Protein AF-A0A0E4BUV8-F1 (afdb_monomer_lite)

Structure (mmCIF, N/CA/C/O backbone):
data_AF-A0A0E4BUV8-F1
#
_entry.id   AF-A0A0E4BUV8-F1
#
loop_
_atom_site.group_PDB
_atom_site.id
_atom_site.type_symbol
_atom_site.label_atom_id
_atom_site.label_alt_id
_atom_site.label_comp_id
_atom_site.label_asym_id
_atom_site.label_entity_id
_atom_site.label_seq_id
_atom_site.pdbx_PDB_ins_code
_atom_site.Cartn_x
_atom_site.Cartn_y
_atom_site.Cartn_z
_atom_site.occupancy
_atom_site.B_iso_or_equiv
_atom_site.auth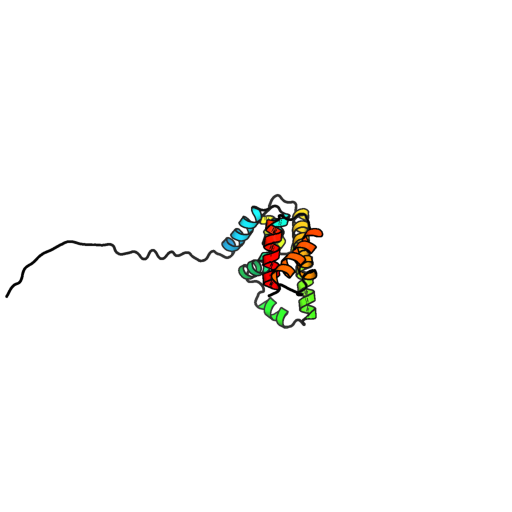_seq_id
_atom_site.auth_comp_id
_atom_site.auth_asym_id
_atom_site.auth_atom_id
_atom_site.pdbx_PDB_model_num
ATOM 1 N N . MET A 1 1 ? -71.947 30.828 -34.964 1.00 36.38 1 MET A N 1
ATOM 2 C CA . MET A 1 1 ? -72.974 30.134 -34.153 1.00 36.38 1 MET A CA 1
ATOM 3 C C . MET A 1 1 ? -72.505 28.703 -33.908 1.00 36.38 1 MET A C 1
ATOM 5 O O . MET A 1 1 ? -72.161 28.046 -34.872 1.00 36.38 1 MET A O 1
ATOM 9 N N . ARG A 1 2 ? -72.423 28.316 -32.624 1.00 36.44 2 ARG A N 1
ATOM 10 C CA . ARG A 1 2 ? -72.268 26.976 -32.004 1.00 36.44 2 ARG A CA 1
ATOM 11 C C . ARG A 1 2 ? -71.620 25.828 -32.807 1.00 36.44 2 ARG A C 1
ATOM 13 O O . ARG A 1 2 ? -72.224 25.317 -33.738 1.00 36.44 2 ARG A O 1
ATOM 20 N N . SER A 1 3 ? -70.528 25.283 -32.261 1.00 36.06 3 SER A N 1
ATOM 21 C CA . SER A 1 3 ? -70.276 23.834 -32.289 1.00 36.06 3 SER A CA 1
ATOM 22 C C . SER A 1 3 ? -69.736 23.364 -30.921 1.00 36.06 3 SER A C 1
ATOM 24 O O . SER A 1 3 ? -68.742 23.909 -30.457 1.00 36.06 3 SER A O 1
ATOM 26 N N . ILE A 1 4 ? -70.619 22.813 -30.077 1.00 40.72 4 ILE A N 1
ATOM 27 C CA . ILE A 1 4 ? -70.699 21.424 -29.550 1.00 40.72 4 ILE A CA 1
ATOM 28 C C . ILE A 1 4 ? -69.561 20.998 -28.593 1.00 40.72 4 ILE A C 1
ATOM 30 O O . ILE A 1 4 ? -68.383 21.015 -28.923 1.00 40.72 4 ILE A O 1
ATOM 34 N N . LYS A 1 5 ? -69.991 20.603 -27.383 1.00 42.72 5 LYS A N 1
ATOM 35 C CA . LYS A 1 5 ? -69.249 20.028 -26.247 1.00 42.72 5 LYS A CA 1
ATOM 36 C C . LYS A 1 5 ? -68.828 18.566 -26.470 1.00 42.72 5 LYS A C 1
ATOM 38 O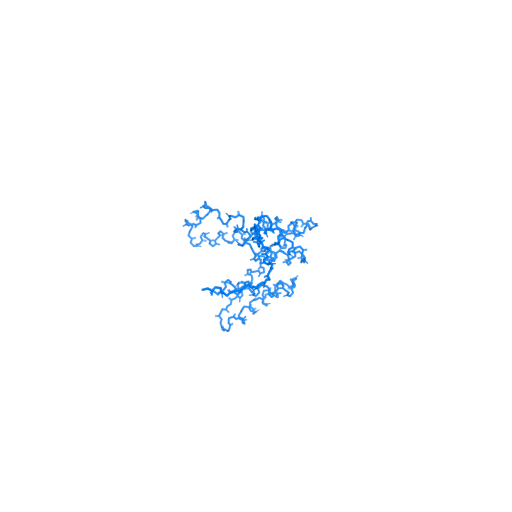 O . LYS A 1 5 ? -69.558 17.809 -27.098 1.00 42.72 5 LYS A O 1
ATOM 43 N N . GLY A 1 6 ? -67.793 18.164 -25.730 1.00 32.06 6 GLY A N 1
ATOM 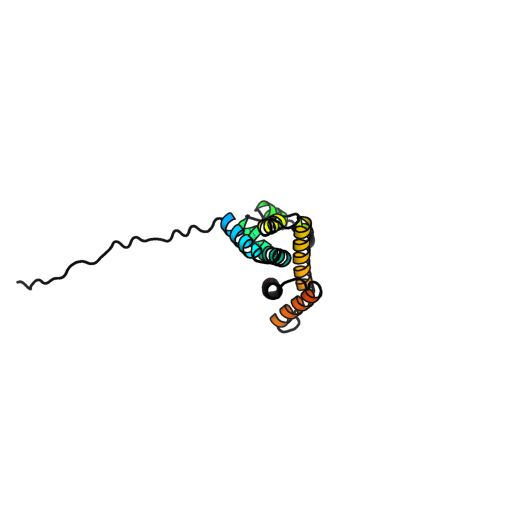44 C CA . GLY A 1 6 ? -67.484 16.795 -25.284 1.00 32.06 6 GLY A CA 1
ATOM 45 C C . GLY A 1 6 ? -65.964 16.655 -25.187 1.00 32.06 6 GLY A C 1
ATOM 46 O O . GLY A 1 6 ? -65.302 16.856 -26.189 1.00 32.06 6 GLY A O 1
ATOM 47 N N . GLY A 1 7 ? -65.294 16.437 -24.058 1.00 32.41 7 GLY A N 1
ATOM 48 C CA . GLY A 1 7 ? -65.621 15.783 -22.793 1.00 32.41 7 GLY A CA 1
ATOM 49 C C . GLY A 1 7 ? -64.426 14.867 -22.460 1.00 32.41 7 GLY A C 1
ATOM 50 O O . GLY A 1 7 ? -63.894 14.273 -23.390 1.00 32.41 7 GLY A O 1
ATOM 51 N N . VAL A 1 8 ? -64.028 14.793 -21.178 1.00 38.97 8 VAL A N 1
ATOM 52 C CA . VAL A 1 8 ? -63.175 13.784 -20.480 1.00 38.97 8 VAL A CA 1
ATOM 53 C C . VAL A 1 8 ? -62.047 14.432 -19.642 1.00 38.97 8 VAL A C 1
ATOM 55 O O . VAL A 1 8 ? -60.993 14.779 -20.157 1.00 38.97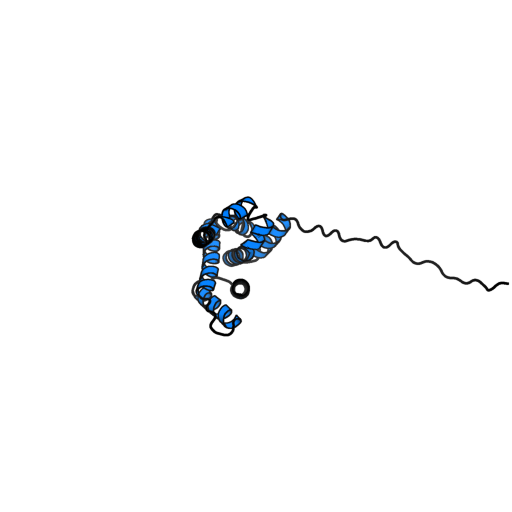 8 VAL A O 1
ATOM 58 N N . GLU A 1 9 ? -62.379 14.666 -18.362 1.00 38.00 9 GLU A N 1
ATOM 59 C CA . GLU A 1 9 ? -61.727 14.265 -17.085 1.00 38.00 9 GLU A CA 1
ATOM 60 C C . GLU A 1 9 ? -60.179 14.112 -16.924 1.00 38.00 9 GLU A C 1
ATOM 62 O O . GLU A 1 9 ? -59.439 13.936 -17.886 1.00 38.00 9 GLU A O 1
ATOM 67 N N . PRO A 1 10 ? -59.672 14.200 -15.668 1.00 52.22 10 PRO A N 1
ATOM 68 C CA . PRO A 1 10 ? -58.417 14.855 -15.298 1.00 52.22 10 PRO A CA 1
ATOM 69 C C . PRO A 1 10 ? -57.247 13.892 -15.049 1.00 52.22 10 PRO A C 1
ATOM 71 O O . PRO A 1 10 ? -57.397 12.836 -14.445 1.00 52.22 10 PRO A O 1
ATOM 74 N N . VAL A 1 11 ? -56.033 14.305 -15.415 1.00 36.44 11 VAL A N 1
ATOM 75 C CA . VAL A 1 11 ? -54.774 13.632 -15.052 1.00 36.44 11 VAL A CA 1
ATOM 76 C C . VAL A 1 11 ? -53.693 14.715 -15.034 1.00 36.44 11 VAL A C 1
ATOM 78 O O . VAL A 1 11 ? -53.607 15.506 -15.960 1.00 36.44 11 VAL A O 1
ATOM 81 N N . GLY A 1 12 ? -52.832 14.884 -14.047 1.00 34.16 12 GLY A N 1
ATOM 82 C CA . GLY A 1 12 ? -52.557 14.138 -12.842 1.00 34.16 12 GLY A CA 1
ATOM 83 C C . GLY A 1 12 ? -51.415 14.862 -12.128 1.00 34.16 12 GLY A C 1
ATOM 84 O O . GLY A 1 12 ? -50.702 15.664 -12.724 1.00 34.16 12 GLY A O 1
ATOM 85 N N . ALA A 1 13 ? -51.314 14.594 -10.830 1.00 37.31 13 ALA A N 1
ATOM 86 C CA . ALA A 1 13 ? -50.149 14.750 -9.971 1.00 37.31 13 ALA A CA 1
ATOM 87 C C . ALA A 1 13 ? -49.146 15.873 -10.308 1.00 37.31 13 ALA A C 1
ATOM 89 O O . ALA A 1 13 ? -48.312 15.760 -11.204 1.00 37.31 13 ALA A O 1
ATOM 90 N N . ARG A 1 14 ? -49.095 16.869 -9.409 1.00 39.31 14 ARG A N 1
ATOM 91 C CA . ARG A 1 14 ? -47.837 17.520 -9.020 1.00 39.31 14 ARG A CA 1
ATOM 92 C C . ARG A 1 14 ? -46.769 16.436 -8.864 1.00 39.31 14 ARG A C 1
ATOM 94 O O . ARG A 1 14 ? -46.710 15.766 -7.830 1.00 39.31 14 ARG A O 1
ATOM 101 N N . ALA A 1 15 ? -45.926 16.277 -9.876 1.00 38.78 15 ALA A N 1
ATOM 102 C CA . ALA A 1 15 ? -44.674 15.573 -9.736 1.00 38.78 15 ALA A CA 1
ATOM 103 C C . ALA A 1 15 ? -43.846 16.413 -8.765 1.00 38.78 15 ALA A C 1
ATOM 105 O O . ALA A 1 15 ? -43.222 17.407 -9.134 1.00 38.78 15 ALA A O 1
ATOM 106 N N . ARG A 1 16 ? -43.912 16.047 -7.480 1.00 41.03 16 ARG A N 1
ATOM 107 C CA . ARG A 1 16 ? -42.865 16.373 -6.522 1.00 41.03 16 ARG A CA 1
ATOM 108 C C . ARG A 1 16 ? -41.567 16.011 -7.229 1.00 41.03 16 ARG A C 1
ATOM 110 O O . ARG A 1 16 ? -41.322 14.830 -7.473 1.00 41.03 16 ARG A O 1
ATOM 117 N N . GLN A 1 17 ? -40.759 17.013 -7.560 1.00 41.06 17 GLN A N 1
ATOM 118 C CA . GLN A 1 17 ? -39.337 16.804 -7.754 1.00 41.06 17 GLN A CA 1
ATOM 119 C C . GLN A 1 17 ? -38.832 16.231 -6.433 1.00 41.06 17 GLN A C 1
ATOM 121 O O . GLN A 1 17 ? -38.468 16.947 -5.505 1.00 41.06 17 GLN A O 1
ATOM 126 N N . ARG A 1 18 ? -38.866 14.903 -6.323 1.00 44.31 18 ARG A N 1
ATOM 127 C CA . ARG A 1 18 ? -38.063 14.153 -5.374 1.00 44.31 18 ARG A CA 1
ATOM 128 C C . ARG A 1 18 ? -36.658 14.195 -5.956 1.00 44.31 18 ARG A C 1
ATOM 130 O O . ARG A 1 18 ? -36.159 13.204 -6.476 1.00 44.31 18 ARG A O 1
ATOM 137 N N . GLY A 1 19 ? -36.079 15.397 -5.951 1.00 41.97 19 GLY A N 1
ATOM 138 C CA . GLY A 1 19 ? -34.651 15.564 -6.090 1.00 41.97 19 GLY A CA 1
ATOM 139 C C . GLY A 1 19 ? -34.060 14.677 -5.015 1.00 41.97 19 GLY A C 1
ATOM 140 O O . GLY A 1 19 ? -34.307 14.879 -3.825 1.00 41.97 19 GLY A O 1
ATOM 141 N N . MET A 1 20 ? -33.406 13.604 -5.441 1.00 44.19 20 MET A N 1
ATOM 142 C CA . MET A 1 20 ? -32.540 12.854 -4.562 1.00 44.19 20 MET A CA 1
ATOM 143 C C . MET A 1 20 ? -31.475 13.849 -4.113 1.00 44.19 20 MET A C 1
ATOM 145 O O . MET A 1 20 ? -30.490 14.050 -4.815 1.00 44.19 20 MET A O 1
ATOM 149 N N . ASN A 1 21 ? -31.673 14.472 -2.953 1.00 47.00 21 ASN A N 1
ATOM 150 C CA . ASN A 1 21 ? -30.571 14.959 -2.141 1.00 47.00 21 ASN A CA 1
ATOM 151 C C . ASN A 1 21 ? -29.782 13.714 -1.720 1.00 47.00 21 ASN A C 1
ATOM 153 O O . ASN A 1 21 ? -29.894 13.239 -0.594 1.00 47.00 21 ASN A O 1
ATOM 157 N N . ARG A 1 22 ? -29.036 13.118 -2.654 1.00 55.62 22 ARG A N 1
ATOM 158 C CA . ARG A 1 22 ? -27.842 12.372 -2.291 1.00 55.62 22 ARG A CA 1
ATOM 159 C C . ARG A 1 22 ? -26.841 13.451 -1.933 1.00 55.62 22 ARG A C 1
ATOM 161 O O . ARG A 1 22 ? -26.121 13.937 -2.796 1.00 55.62 22 ARG A O 1
ATOM 168 N N . THR A 1 23 ? -26.907 13.899 -0.684 1.00 70.75 23 THR A N 1
ATOM 169 C CA . THR A 1 23 ? -25.800 14.609 -0.055 1.00 70.75 23 THR A CA 1
ATOM 170 C C . THR A 1 23 ? -24.551 13.792 -0.363 1.00 70.75 23 THR A C 1
ATOM 172 O O . THR A 1 23 ? -24.578 12.568 -0.201 1.00 70.75 23 THR A O 1
ATOM 175 N N . GLU A 1 24 ? -23.517 14.426 -0.913 1.00 77.56 24 GLU A N 1
ATOM 176 C CA . GLU A 1 24 ? -22.250 13.733 -1.124 1.00 77.56 24 GLU A CA 1
ATOM 177 C C . GLU A 1 24 ? -21.814 13.112 0.210 1.00 77.56 24 GLU A C 1
ATOM 179 O O . GLU A 1 24 ? -21.971 13.767 1.248 1.00 77.56 24 GLU A O 1
ATOM 184 N N . PRO A 1 25 ? -21.343 11.851 0.210 1.00 84.25 25 PRO A N 1
ATOM 185 C CA . PRO A 1 25 ? -20.926 11.217 1.444 1.00 84.25 25 PRO A CA 1
ATOM 186 C C . PRO A 1 25 ? -19.836 12.065 2.092 1.00 84.25 25 PRO A C 1
ATOM 188 O O . PRO A 1 25 ? -18.906 12.530 1.423 1.00 84.25 25 PRO A O 1
ATOM 191 N N . SER A 1 26 ? -19.967 12.266 3.397 1.00 93.31 26 SER A N 1
ATOM 192 C CA . SER A 1 26 ? -18.968 12.951 4.208 1.00 93.31 26 SER A CA 1
ATOM 193 C C . SER A 1 26 ? -17.592 12.294 4.054 1.00 93.31 26 SER A C 1
ATOM 195 O O . SER A 1 26 ? -17.474 11.136 3.649 1.00 93.31 26 SER A O 1
ATOM 197 N N . ALA A 1 27 ? -16.531 13.032 4.390 1.00 93.12 27 ALA A N 1
ATOM 198 C CA . ALA A 1 27 ? -15.170 12.497 4.368 1.00 93.12 27 ALA A CA 1
ATOM 199 C C . ALA A 1 27 ? -15.056 11.198 5.187 1.00 93.12 27 ALA A C 1
ATOM 201 O O . ALA A 1 27 ? -14.469 10.226 4.718 1.00 93.12 27 ALA A O 1
ATOM 202 N N . GLU A 1 28 ? -15.708 11.151 6.353 1.00 94.75 28 GLU A N 1
ATOM 203 C CA . GLU A 1 28 ? -15.740 9.962 7.205 1.00 94.75 28 GLU A CA 1
ATOM 204 C C . GLU A 1 28 ? -16.452 8.785 6.527 1.00 94.75 28 GLU A C 1
ATOM 206 O O . GLU A 1 28 ? -15.917 7.685 6.508 1.00 94.75 28 GLU A O 1
ATOM 211 N N . GLU A 1 29 ? -17.612 9.003 5.897 1.00 95.81 29 GLU A N 1
ATOM 212 C CA . GLU A 1 29 ? -18.323 7.941 5.166 1.00 95.81 29 GLU A CA 1
ATOM 213 C C . GLU A 1 29 ? -17.510 7.410 3.978 1.00 95.81 29 GLU A C 1
ATOM 215 O O . GLU A 1 29 ? -17.556 6.216 3.677 1.00 95.81 29 GLU A O 1
ATOM 220 N N . GLN A 1 30 ? -16.749 8.278 3.303 1.00 96.50 30 GLN A N 1
ATOM 221 C CA . GLN A 1 30 ? -15.846 7.857 2.233 1.00 96.50 30 GLN A CA 1
ATOM 222 C C . GLN A 1 30 ? -14.686 7.018 2.781 1.00 96.50 30 GLN A C 1
ATOM 224 O O . GLN A 1 30 ? -14.406 5.955 2.230 1.00 96.50 30 GLN A O 1
ATOM 229 N N . ILE A 1 31 ? -14.035 7.455 3.864 1.00 96.81 31 ILE A N 1
ATOM 230 C CA . ILE A 1 31 ? -12.950 6.710 4.523 1.00 96.81 31 ILE A CA 1
ATOM 231 C C . ILE A 1 31 ? -13.458 5.355 5.031 1.00 96.81 31 ILE A C 1
ATOM 233 O O . ILE A 1 31 ? -12.834 4.326 4.769 1.00 96.81 31 ILE A O 1
ATOM 237 N N . GLU A 1 32 ? -14.619 5.328 5.685 1.00 97.12 32 GLU A N 1
ATOM 238 C CA . GLU A 1 32 ? -15.247 4.098 6.171 1.00 97.12 32 GLU A CA 1
ATOM 239 C C . GLU A 1 32 ? -15.551 3.116 5.038 1.00 97.12 32 GLU A C 1
ATOM 241 O O . GLU A 1 32 ? -15.412 1.908 5.216 1.00 97.12 32 GLU A O 1
ATOM 246 N N . ALA A 1 33 ? -15.891 3.596 3.838 1.00 97.56 33 ALA A N 1
ATOM 247 C CA . ALA A 1 33 ? -16.082 2.716 2.688 1.00 97.56 33 ALA A CA 1
ATOM 248 C C . ALA A 1 33 ? -14.783 1.996 2.276 1.00 97.56 33 ALA A C 1
ATOM 250 O O . ALA A 1 33 ? -14.824 0.802 1.966 1.00 97.56 33 ALA A O 1
ATOM 251 N N . PHE A 1 34 ? -13.632 2.681 2.310 1.00 97.81 34 PHE A N 1
ATOM 252 C CA . PHE A 1 34 ? -12.328 2.049 2.062 1.00 97.81 34 PHE A CA 1
ATOM 253 C C . PHE A 1 34 ? -11.979 1.040 3.158 1.00 97.81 34 PHE A C 1
ATOM 255 O O . PHE A 1 34 ? -11.589 -0.087 2.857 1.00 97.81 34 PHE A O 1
ATOM 262 N N . ILE A 1 35 ? -12.176 1.411 4.425 1.00 98.38 35 ILE A N 1
ATOM 263 C CA . ILE A 1 35 ? -11.894 0.541 5.575 1.00 98.38 35 ILE A CA 1
ATOM 264 C C . ILE A 1 35 ? -12.779 -0.709 5.545 1.00 98.38 35 ILE A C 1
ATOM 266 O O . ILE A 1 35 ? -12.282 -1.819 5.720 1.00 98.38 35 ILE A O 1
ATOM 270 N N . ALA A 1 36 ? -14.075 -0.557 5.273 1.00 98.38 36 ALA A N 1
ATOM 271 C CA . ALA A 1 36 ? -15.019 -1.667 5.184 1.00 98.38 36 ALA A CA 1
ATOM 272 C C . ALA A 1 36 ? -14.756 -2.584 3.978 1.00 98.38 36 ALA A C 1
ATOM 274 O O . ALA A 1 36 ? -15.113 -3.764 4.015 1.00 98.38 36 ALA A O 1
ATOM 275 N N . SER A 1 37 ? -14.163 -2.060 2.901 1.00 97.81 37 SER A N 1
ATOM 276 C CA . SER A 1 37 ? -13.666 -2.876 1.789 1.00 97.81 37 SER A CA 1
ATOM 277 C C . SER A 1 37 ? -12.458 -3.705 2.231 1.00 97.81 37 SER A C 1
ATOM 279 O O . SER A 1 37 ? -12.516 -4.935 2.174 1.00 97.81 37 SER A O 1
ATOM 281 N N . ALA A 1 38 ? -11.446 -3.044 2.801 1.00 98.25 38 ALA A N 1
ATOM 282 C CA . ALA A 1 38 ? -10.214 -3.671 3.271 1.00 98.25 38 ALA A CA 1
ATOM 283 C C . ALA A 1 38 ? -10.461 -4.731 4.356 1.00 98.25 38 ALA A C 1
ATOM 285 O O . ALA A 1 38 ? -9.869 -5.804 4.313 1.00 98.25 38 ALA A O 1
ATOM 286 N N . ALA A 1 39 ? -11.408 -4.497 5.269 1.00 98.44 39 ALA A N 1
ATOM 287 C CA . ALA A 1 39 ? -11.770 -5.428 6.344 1.00 98.44 39 ALA A CA 1
ATOM 288 C C . ALA A 1 39 ? -12.283 -6.800 5.860 1.00 98.44 39 ALA A C 1
ATOM 290 O O . ALA A 1 39 ? -12.377 -7.740 6.651 1.00 98.44 39 ALA A O 1
ATOM 291 N N . LYS A 1 40 ? -12.651 -6.932 4.578 1.00 98.12 40 LYS A N 1
ATOM 292 C CA . LYS A 1 40 ? -13.070 -8.210 3.974 1.00 98.12 40 LYS A CA 1
ATOM 293 C C . LYS A 1 40 ? -11.885 -9.071 3.541 1.00 98.12 40 LYS A C 1
ATOM 295 O O . LYS A 1 40 ? -12.087 -10.242 3.222 1.00 98.12 40 LYS A O 1
ATOM 300 N N . GLN A 1 41 ? -10.691 -8.494 3.477 1.00 98.12 41 GLN A N 1
ATOM 301 C CA . GLN A 1 41 ? -9.481 -9.160 3.015 1.00 98.12 41 GLN A CA 1
ATOM 302 C C . GLN A 1 41 ? -8.642 -9.658 4.201 1.00 98.12 41 GLN A C 1
ATOM 304 O O . GLN A 1 41 ? -8.849 -9.215 5.330 1.00 98.12 41 GLN A O 1
ATOM 309 N N . PRO A 1 42 ? -7.694 -10.586 3.995 1.00 98.44 42 PRO A N 1
ATOM 310 C CA . PRO A 1 42 ? -6.655 -10.863 4.982 1.00 98.44 42 PRO A CA 1
ATOM 311 C C . PRO A 1 42 ? -5.825 -9.608 5.288 1.00 98.44 42 PRO A C 1
ATOM 313 O O . PRO A 1 42 ? -5.710 -8.712 4.458 1.00 98.44 42 PRO A O 1
ATOM 316 N N . LEU A 1 43 ? -5.205 -9.562 6.472 1.00 98.69 43 LEU A N 1
ATOM 317 C CA . LEU A 1 43 ? -4.495 -8.376 6.977 1.00 98.69 43 LEU A CA 1
ATOM 318 C C . LEU A 1 43 ? -3.471 -7.799 5.985 1.00 98.69 43 LEU A C 1
ATOM 320 O O . LEU A 1 43 ? -3.370 -6.582 5.838 1.00 98.69 43 LEU A O 1
ATOM 324 N N . LEU A 1 44 ? -2.701 -8.668 5.329 1.00 98.38 44 LEU A N 1
ATOM 325 C CA . LEU A 1 44 ? -1.655 -8.258 4.397 1.00 98.38 44 LEU A CA 1
ATOM 326 C C . LEU A 1 44 ? -2.247 -7.618 3.129 1.00 98.38 44 LEU A C 1
ATOM 328 O O . LEU A 1 44 ? -1.821 -6.538 2.720 1.00 98.38 44 LEU A O 1
ATOM 332 N N . ASP A 1 45 ? -3.277 -8.234 2.554 1.00 98.75 45 ASP A N 1
ATOM 333 C CA . ASP A 1 45 ? -3.990 -7.709 1.390 1.00 98.75 45 ASP A CA 1
ATOM 334 C C . ASP A 1 45 ? -4.770 -6.427 1.711 1.00 98.75 45 ASP A C 1
ATOM 336 O O . ASP A 1 45 ? -4.763 -5.483 0.923 1.00 98.75 45 ASP A O 1
ATOM 340 N N . ALA A 1 46 ? -5.374 -6.346 2.899 1.00 98.69 46 ALA A N 1
ATOM 341 C CA . ALA A 1 46 ? -6.040 -5.145 3.396 1.00 98.69 46 ALA A CA 1
ATOM 342 C C . ALA A 1 46 ? -5.064 -3.963 3.513 1.00 98.69 46 ALA A C 1
ATOM 344 O O . ALA A 1 46 ? -5.390 -2.838 3.125 1.00 98.69 46 ALA A O 1
ATOM 345 N N . ALA A 1 47 ? -3.844 -4.214 4.004 1.00 98.75 47 ALA A N 1
ATOM 346 C CA . ALA A 1 47 ? -2.795 -3.202 4.059 1.00 98.75 47 ALA A CA 1
ATOM 347 C C . ALA A 1 47 ? -2.410 -2.712 2.655 1.00 98.75 47 ALA A C 1
ATOM 349 O O . ALA A 1 47 ? -2.280 -1.503 2.451 1.00 98.75 47 ALA A O 1
ATOM 350 N N . PHE A 1 48 ? -2.294 -3.614 1.673 1.00 98.56 48 PHE A N 1
ATOM 351 C CA . PHE A 1 48 ? -2.023 -3.230 0.286 1.00 98.56 48 PHE A CA 1
ATOM 352 C C . PHE A 1 48 ? -3.183 -2.461 -0.360 1.00 98.56 48 PHE A C 1
ATOM 354 O O . PHE A 1 48 ? -2.946 -1.452 -1.028 1.00 98.56 48 PHE A O 1
ATOM 361 N N . GLU A 1 49 ? -4.433 -2.882 -0.142 1.00 98.38 49 GLU A N 1
ATOM 362 C CA . GLU A 1 49 ? -5.613 -2.176 -0.653 1.00 98.38 49 GLU A CA 1
ATOM 363 C C . GLU A 1 49 ? -5.667 -0.735 -0.137 1.00 98.38 49 GLU A C 1
ATOM 365 O O . GLU A 1 49 ? -5.886 0.195 -0.911 1.00 98.38 49 GLU A O 1
ATOM 370 N N . LEU A 1 50 ? -5.437 -0.521 1.156 1.00 98.38 50 LEU A N 1
ATOM 371 C CA . LEU A 1 50 ? -5.423 0.829 1.716 1.00 98.38 50 LEU A CA 1
ATOM 372 C C . LEU A 1 50 ? -4.213 1.626 1.202 1.00 98.38 50 LEU A C 1
ATOM 374 O O . LEU A 1 50 ? -4.350 2.797 0.847 1.00 98.38 50 LEU A O 1
ATOM 378 N N . TRP A 1 51 ? -3.047 0.985 1.073 1.00 97.69 51 TRP A N 1
ATOM 379 C CA . TRP A 1 51 ? -1.818 1.630 0.608 1.00 97.69 51 TRP A CA 1
ATOM 380 C C . TRP A 1 51 ? -1.914 2.150 -0.833 1.00 97.69 51 TRP A C 1
ATOM 382 O O . TRP A 1 51 ? -1.469 3.265 -1.126 1.00 97.69 51 TRP A O 1
ATOM 392 N N . ARG A 1 52 ? -2.527 1.390 -1.748 1.00 96.00 52 ARG A N 1
ATOM 393 C CA . ARG A 1 52 ? -2.724 1.848 -3.137 1.00 96.00 52 ARG A CA 1
ATOM 394 C C . ARG A 1 52 ? -3.684 3.038 -3.234 1.00 96.00 52 ARG A C 1
ATOM 396 O O . ARG A 1 52 ? -3.588 3.824 -4.172 1.00 96.00 52 ARG A O 1
ATOM 403 N N . TRP A 1 53 ? -4.575 3.203 -2.255 1.00 96.00 53 TRP A N 1
ATOM 404 C CA . TRP A 1 53 ? -5.498 4.336 -2.164 1.00 96.00 53 TRP A CA 1
ATOM 405 C C . TRP A 1 53 ? -4.964 5.511 -1.337 1.00 96.00 53 TRP A C 1
ATOM 407 O O . TRP A 1 53 ? -5.681 6.503 -1.199 1.00 96.00 53 TRP A O 1
ATOM 417 N N . ARG A 1 54 ? -3.717 5.462 -0.841 1.00 94.56 54 ARG A N 1
ATOM 418 C CA . ARG A 1 54 ? -3.133 6.481 0.054 1.00 94.56 54 ARG A CA 1
ATOM 419 C C . ARG A 1 54 ? -3.359 7.923 -0.407 1.00 94.56 54 ARG A C 1
ATOM 421 O O . ARG A 1 54 ? -3.858 8.723 0.364 1.00 94.56 54 ARG A O 1
ATOM 428 N N . TYR A 1 55 ? -3.134 8.239 -1.685 1.00 92.06 55 TYR A N 1
ATOM 429 C CA . TYR A 1 55 ? -3.311 9.607 -2.188 1.00 92.06 55 TYR A CA 1
ATOM 430 C C . TYR A 1 55 ? -4.777 10.047 -2.221 1.00 92.06 55 TYR A C 1
ATOM 432 O O . TYR A 1 55 ? -5.085 11.229 -2.077 1.00 92.06 55 TYR A O 1
ATOM 440 N N . ARG A 1 56 ? -5.703 9.100 -2.421 1.00 94.62 56 ARG A N 1
ATOM 441 C CA . ARG A 1 56 ? -7.136 9.386 -2.349 1.00 94.62 56 ARG A CA 1
ATOM 442 C C . ARG A 1 56 ? -7.567 9.598 -0.901 1.00 94.62 56 ARG A C 1
ATOM 444 O O . ARG A 1 56 ? -8.341 10.516 -0.658 1.00 94.62 56 ARG A O 1
ATOM 451 N N . LEU A 1 57 ? -7.063 8.784 0.024 1.00 95.69 57 LEU A N 1
ATOM 452 C CA . LEU A 1 57 ? -7.293 8.941 1.461 1.00 95.69 57 LEU A CA 1
ATOM 453 C C . LEU A 1 57 ? -6.744 10.286 1.953 1.00 95.69 57 LEU A C 1
ATOM 455 O O . LEU A 1 57 ? -7.502 11.064 2.522 1.00 95.69 57 LEU A O 1
ATOM 459 N N . ASP A 1 58 ? -5.502 10.622 1.600 1.00 93.94 58 ASP A N 1
ATOM 460 C CA . ASP A 1 58 ? -4.893 11.925 1.882 1.00 93.94 58 ASP A CA 1
ATOM 461 C C . ASP A 1 58 ? -5.768 13.066 1.347 1.00 93.94 58 ASP A C 1
ATOM 463 O O . ASP A 1 58 ? -6.100 13.994 2.080 1.00 93.94 58 ASP A O 1
ATOM 467 N N . SER A 1 59 ? -6.231 12.972 0.095 1.00 94.12 59 SER A N 1
ATOM 468 C CA . SER A 1 59 ? -7.112 13.986 -0.492 1.00 94.12 59 SER A CA 1
ATOM 469 C C . SER A 1 59 ? -8.441 14.137 0.253 1.00 94.12 59 SER A C 1
ATOM 471 O O . SER A 1 59 ? -8.947 15.257 0.329 1.00 94.12 59 SER A O 1
ATOM 473 N N . ILE A 1 60 ? -9.026 13.051 0.767 1.00 95.00 60 ILE A N 1
ATOM 474 C CA . ILE A 1 60 ? -10.266 13.099 1.560 1.00 95.00 60 ILE A CA 1
ATOM 475 C C . ILE A 1 60 ? -10.004 13.764 2.920 1.00 95.00 60 ILE A C 1
ATOM 477 O O . ILE A 1 60 ? -10.837 14.532 3.397 1.00 95.00 60 ILE A O 1
ATOM 481 N N . GLU A 1 61 ? -8.827 13.535 3.503 1.00 92.94 61 GLU A N 1
ATOM 482 C CA . GLU A 1 61 ? -8.366 14.175 4.741 1.00 92.94 61 GLU A CA 1
ATOM 483 C C . GLU A 1 61 ? -7.861 15.619 4.547 1.00 92.94 61 GLU A C 1
ATOM 485 O O . GLU A 1 61 ? -7.444 16.265 5.509 1.00 92.94 61 GLU A O 1
ATOM 490 N N . GLY A 1 62 ? -7.882 16.150 3.319 1.00 92.44 62 GLY A N 1
ATOM 491 C CA . GLY A 1 62 ? -7.389 17.496 3.018 1.00 92.44 62 GLY A CA 1
ATOM 492 C C . GLY A 1 62 ? -5.861 17.615 3.031 1.00 92.44 62 GLY A C 1
ATOM 493 O O . GLY A 1 62 ? -5.329 18.695 3.299 1.00 92.44 62 GLY A O 1
ATOM 494 N N . ARG A 1 63 ? -5.158 16.513 2.751 1.00 90.81 63 ARG A N 1
ATOM 495 C CA . ARG A 1 63 ? -3.700 16.428 2.653 1.00 90.81 63 ARG A CA 1
ATOM 496 C C . ARG A 1 63 ? -3.223 16.318 1.194 1.00 90.81 63 ARG A C 1
ATOM 498 O O . ARG A 1 63 ? -3.879 15.672 0.376 1.00 90.81 63 ARG A O 1
ATOM 505 N N . PRO A 1 64 ? -2.058 16.904 0.865 1.00 89.94 64 PRO A N 1
ATOM 506 C CA . PRO A 1 64 ? -1.312 17.844 1.699 1.00 89.94 64 PRO A CA 1
ATOM 507 C C . PRO A 1 64 ? -2.093 19.153 1.898 1.00 89.94 64 PRO A C 1
ATOM 509 O O . PRO A 1 64 ? -2.771 19.646 0.997 1.00 89.94 64 PRO A O 1
ATOM 512 N N . THR A 1 65 ? -1.972 19.727 3.086 1.00 93.50 65 THR A N 1
ATOM 513 C CA . THR A 1 65 ? -2.507 21.040 3.444 1.00 93.50 65 THR A CA 1
ATOM 514 C C . THR A 1 65 ? -1.856 22.146 2.608 1.00 93.50 65 THR A C 1
ATOM 516 O O . THR A 1 65 ? -0.768 21.984 2.053 1.00 93.50 65 THR A O 1
ATOM 519 N N . ALA A 1 66 ? -2.483 23.326 2.549 1.00 94.38 66 ALA A N 1
ATOM 520 C CA . ALA A 1 66 ? -1.917 24.479 1.836 1.00 94.38 66 ALA A CA 1
ATOM 521 C C . ALA A 1 66 ? -0.512 24.870 2.344 1.00 94.38 66 ALA A C 1
ATOM 523 O O . ALA A 1 66 ? 0.3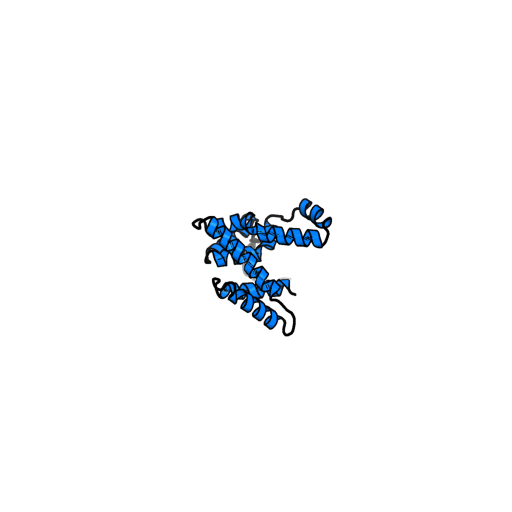22 25.348 1.570 1.00 94.38 66 ALA A O 1
ATOM 524 N N . GLU A 1 67 ? -0.246 24.642 3.631 1.00 95.06 67 GLU A N 1
ATOM 525 C CA . GLU A 1 67 ? 1.067 24.831 4.243 1.00 95.06 67 GLU A CA 1
ATOM 526 C C . GLU A 1 67 ? 2.089 23.827 3.710 1.00 95.06 67 GLU A C 1
ATOM 528 O O . GLU A 1 67 ? 3.139 24.220 3.206 1.00 95.06 67 GLU A O 1
ATOM 533 N N . GLU A 1 68 ? 1.758 22.537 3.752 1.00 92.56 68 GLU A N 1
ATOM 534 C CA . GLU A 1 68 ? 2.621 21.469 3.246 1.00 92.56 68 GLU A CA 1
ATOM 535 C C . GLU A 1 68 ? 2.899 21.641 1.753 1.00 92.56 68 GLU A C 1
ATOM 537 O O . GLU A 1 68 ? 4.030 21.464 1.311 1.00 92.56 68 GLU A O 1
ATOM 542 N N . VAL A 1 69 ? 1.907 22.076 0.969 1.00 93.25 69 VAL A N 1
ATOM 543 C CA . VAL A 1 69 ? 2.107 22.423 -0.445 1.00 93.25 69 VAL A CA 1
ATOM 544 C C . VAL A 1 69 ? 3.115 23.563 -0.595 1.00 93.25 69 VAL A C 1
ATOM 546 O O . VAL A 1 69 ? 3.975 23.501 -1.475 1.00 93.25 69 VAL A O 1
ATOM 549 N N . ARG A 1 70 ? 3.039 24.603 0.245 1.00 95.25 70 ARG A N 1
ATOM 550 C CA . ARG A 1 70 ? 3.997 25.715 0.205 1.00 95.25 70 ARG A CA 1
ATOM 551 C C . ARG A 1 70 ? 5.408 25.245 0.552 1.00 95.25 70 ARG A C 1
ATOM 553 O O . ARG A 1 70 ? 6.333 25.613 -0.163 1.00 95.25 70 ARG A O 1
ATOM 560 N N . ILE A 1 71 ? 5.560 24.414 1.583 1.00 93.75 71 ILE A N 1
ATOM 561 C CA . ILE A 1 71 ? 6.848 23.830 1.984 1.00 93.75 71 ILE A CA 1
ATOM 562 C C . ILE A 1 71 ? 7.404 22.955 0.856 1.00 93.75 71 ILE A C 1
ATOM 564 O O . ILE A 1 71 ? 8.524 23.184 0.406 1.00 93.75 71 ILE A O 1
ATOM 568 N N . ASN A 1 72 ? 6.607 22.027 0.324 1.00 92.12 72 ASN A N 1
ATOM 569 C CA . ASN A 1 72 ? 7.027 21.102 -0.732 1.00 92.12 72 ASN A CA 1
ATOM 570 C C . ASN A 1 72 ? 7.508 21.837 -1.994 1.00 92.12 72 ASN A C 1
ATOM 572 O O . ASN A 1 72 ? 8.455 21.398 -2.636 1.00 92.12 72 ASN A O 1
ATOM 576 N N . ARG A 1 73 ? 6.918 22.993 -2.331 1.00 93.88 73 ARG A N 1
ATOM 577 C CA . ARG A 1 73 ? 7.355 23.828 -3.468 1.00 93.88 73 ARG A CA 1
ATOM 578 C C . ARG A 1 73 ? 8.744 24.448 -3.299 1.00 93.88 73 ARG A C 1
ATOM 580 O O . ARG A 1 73 ? 9.310 24.903 -4.288 1.00 93.88 73 ARG A O 1
ATOM 587 N N . THR A 1 74 ? 9.275 24.499 -2.078 1.00 96.06 74 THR A N 1
ATOM 588 C CA . THR A 1 74 ? 10.631 25.005 -1.802 1.00 96.06 74 THR A CA 1
ATOM 589 C C . THR A 1 74 ? 11.701 23.916 -1.822 1.00 96.06 74 THR A C 1
ATOM 591 O O . THR A 1 74 ? 12.887 24.237 -1.825 1.00 96.06 74 THR A O 1
ATOM 594 N N . LEU A 1 75 ? 11.301 22.641 -1.845 1.00 95.12 75 LEU A N 1
ATOM 595 C CA . LEU A 1 75 ? 12.225 21.515 -1.826 1.00 95.12 75 LEU A CA 1
ATOM 596 C C . LEU A 1 75 ? 12.821 21.276 -3.218 1.00 95.12 75 LEU A C 1
ATOM 598 O O . LEU A 1 75 ? 12.130 21.336 -4.236 1.00 95.12 75 LEU A O 1
ATOM 602 N N . SER A 1 76 ? 14.115 20.964 -3.261 1.00 96.56 76 SER A N 1
ATOM 603 C CA . SER A 1 76 ? 14.766 20.490 -4.482 1.00 96.56 76 SER A CA 1
ATOM 604 C C . SER A 1 76 ? 14.228 19.109 -4.890 1.00 96.56 76 SER A C 1
ATOM 606 O O . SER A 1 76 ? 13.687 18.386 -4.049 1.00 96.56 76 SER A O 1
ATOM 608 N N . PRO A 1 77 ? 14.423 18.669 -6.148 1.00 94.69 77 PRO A N 1
ATOM 609 C CA . PRO A 1 77 ? 14.034 17.321 -6.563 1.00 94.69 77 PRO A CA 1
ATOM 610 C C . PRO A 1 77 ? 14.636 16.212 -5.686 1.00 94.69 77 PRO A C 1
ATOM 612 O O . PRO A 1 77 ? 13.958 15.236 -5.378 1.00 94.69 77 PRO A O 1
ATOM 615 N N . GLN A 1 78 ? 15.883 16.380 -5.231 1.00 95.31 78 GLN A N 1
ATOM 616 C CA . GLN A 1 78 ? 16.529 15.429 -4.326 1.00 95.31 78 GLN A CA 1
ATOM 617 C C . GLN A 1 78 ? 15.852 15.412 -2.949 1.00 95.31 78 GLN A C 1
ATOM 619 O O . GLN A 1 78 ? 15.540 14.341 -2.440 1.00 95.31 78 GLN A O 1
ATOM 624 N N . GLN A 1 79 ? 15.572 16.584 -2.375 1.00 95.44 79 GLN A N 1
ATOM 625 C CA . GLN A 1 79 ? 14.886 16.686 -1.083 1.00 95.44 79 GLN A CA 1
ATOM 626 C C . GLN A 1 79 ? 13.459 16.134 -1.155 1.00 95.44 79 GLN A C 1
ATOM 628 O O . GLN A 1 79 ? 12.999 15.479 -0.224 1.00 95.44 79 GLN A O 1
ATOM 633 N N . MET A 1 80 ? 12.768 16.344 -2.279 1.00 93.50 80 MET A N 1
ATOM 634 C CA . MET A 1 80 ? 11.463 15.734 -2.536 1.00 93.50 80 MET A CA 1
ATOM 635 C C . MET A 1 80 ? 11.552 14.208 -2.609 1.00 93.50 80 MET A C 1
ATOM 637 O O . MET A 1 80 ? 10.712 13.526 -2.027 1.00 93.50 80 MET A O 1
ATOM 641 N N . ALA A 1 81 ? 12.569 13.660 -3.280 1.00 91.62 81 ALA A N 1
ATOM 642 C CA . ALA A 1 81 ? 12.782 12.216 -3.351 1.00 91.62 81 ALA A CA 1
ATOM 643 C C . ALA A 1 81 ? 13.131 11.607 -1.980 1.00 91.62 81 ALA A C 1
ATOM 645 O O . ALA A 1 81 ? 12.621 10.543 -1.633 1.00 91.62 81 ALA A O 1
ATOM 646 N N . GLU A 1 82 ? 13.960 12.286 -1.185 1.00 94.94 82 GLU A N 1
ATOM 647 C CA . GLU A 1 82 ? 14.294 11.886 0.188 1.00 94.94 82 GLU A CA 1
ATOM 648 C C . GLU A 1 82 ? 13.063 11.921 1.095 1.00 94.94 82 GLU A C 1
ATOM 650 O O . GLU A 1 82 ? 12.805 10.946 1.800 1.00 94.94 82 GLU A O 1
ATOM 655 N N . LYS A 1 83 ? 12.255 12.987 1.013 1.00 93.38 83 LYS A N 1
ATOM 656 C CA . LYS A 1 83 ? 10.975 13.074 1.723 1.00 93.38 83 LYS A CA 1
ATOM 657 C C . LYS A 1 83 ? 10.055 11.919 1.333 1.00 93.38 83 LYS A C 1
ATOM 659 O O . LYS A 1 83 ? 9.530 11.239 2.205 1.00 93.38 83 LYS A O 1
ATOM 664 N N . TYR A 1 84 ? 9.882 11.670 0.036 1.00 90.62 84 TYR A N 1
ATOM 665 C CA . TYR A 1 84 ? 9.022 10.590 -0.443 1.00 90.62 84 TYR A CA 1
ATOM 666 C C . TYR A 1 84 ? 9.491 9.217 0.054 1.00 90.62 84 TYR A C 1
ATOM 668 O O . TYR A 1 84 ? 8.676 8.406 0.486 1.00 90.62 84 TYR A O 1
ATOM 676 N N . ARG A 1 85 ? 10.804 8.961 0.043 1.00 93.06 85 ARG A N 1
ATOM 677 C CA . ARG A 1 85 ? 11.374 7.729 0.602 1.00 93.06 85 ARG A CA 1
ATOM 678 C C . ARG A 1 85 ? 11.097 7.618 2.102 1.00 93.06 85 ARG A C 1
ATOM 680 O O . ARG A 1 85 ? 10.626 6.578 2.545 1.00 93.06 85 ARG A O 1
ATOM 687 N N . TYR A 1 86 ? 11.316 8.697 2.851 1.00 93.88 86 TYR A N 1
ATOM 688 C CA . TYR A 1 86 ? 11.042 8.742 4.285 1.00 93.88 86 TYR A CA 1
ATOM 689 C C . TYR A 1 86 ? 9.568 8.451 4.599 1.00 93.88 86 TYR A C 1
ATOM 691 O O . TYR A 1 86 ? 9.291 7.593 5.438 1.00 93.88 86 TYR A O 1
ATOM 699 N N . ASP A 1 87 ? 8.634 9.102 3.895 1.00 92.38 87 ASP A N 1
ATOM 700 C CA . ASP A 1 87 ? 7.190 8.901 4.072 1.00 92.38 87 ASP A CA 1
ATOM 701 C C . ASP A 1 87 ? 6.796 7.429 3.836 1.00 92.38 87 ASP A C 1
ATOM 703 O O . ASP A 1 87 ? 5.955 6.882 4.548 1.00 92.38 87 ASP A O 1
ATOM 707 N N . ARG A 1 88 ? 7.418 6.764 2.851 1.00 94.12 88 ARG A N 1
ATOM 708 C CA . ARG A 1 88 ? 7.204 5.333 2.582 1.00 94.12 88 ARG A CA 1
ATOM 709 C C . ARG A 1 88 ? 7.758 4.451 3.695 1.00 94.12 88 ARG A C 1
ATOM 711 O O . ARG A 1 88 ? 7.042 3.580 4.185 1.00 94.12 88 ARG A O 1
ATOM 718 N N . ASP A 1 89 ? 9.002 4.680 4.107 1.00 94.12 89 ASP A N 1
ATOM 719 C CA . ASP A 1 89 ? 9.671 3.868 5.130 1.00 94.12 89 ASP A CA 1
ATOM 720 C C . ASP A 1 89 ? 8.935 3.941 6.483 1.00 94.12 89 ASP A C 1
ATOM 722 O O . ASP A 1 89 ? 8.847 2.945 7.206 1.00 94.12 89 ASP A O 1
ATOM 726 N N . HIS A 1 90 ? 8.314 5.087 6.779 1.00 96.00 90 HIS A N 1
ATOM 727 C CA . HIS A 1 90 ? 7.579 5.345 8.023 1.00 96.00 90 HIS A CA 1
ATOM 728 C C . HIS A 1 90 ? 6.054 5.282 7.852 1.00 96.00 90 HIS A C 1
ATOM 730 O O . HIS A 1 90 ? 5.309 5.680 8.746 1.00 96.00 90 HIS A O 1
ATOM 736 N N . ALA A 1 91 ? 5.545 4.731 6.742 1.00 96.12 91 ALA A N 1
ATOM 737 C CA . ALA A 1 91 ? 4.102 4.639 6.491 1.00 96.12 91 ALA A CA 1
ATOM 738 C C . ALA A 1 91 ? 3.341 3.949 7.640 1.00 96.12 91 ALA A C 1
ATOM 740 O O . ALA A 1 91 ? 2.227 4.332 7.991 1.00 96.12 91 ALA A O 1
ATOM 741 N N . HIS A 1 92 ? 3.969 2.955 8.265 1.00 96.19 92 HIS A N 1
ATOM 742 C CA . HIS A 1 92 ? 3.435 2.182 9.383 1.00 96.19 92 HIS A CA 1
ATOM 743 C C . HIS A 1 92 ? 3.335 2.954 10.714 1.00 96.19 92 HIS A C 1
ATOM 745 O O . HIS A 1 92 ? 2.771 2.432 11.675 1.00 96.19 92 HIS A O 1
ATOM 751 N N . GLU A 1 93 ? 3.868 4.174 10.777 1.00 94.19 93 GLU A N 1
ATOM 752 C CA . GLU A 1 93 ? 3.770 5.094 11.917 1.00 94.19 93 GLU A CA 1
ATOM 753 C C . GLU A 1 93 ? 2.731 6.206 11.673 1.00 94.19 93 GLU A C 1
ATOM 755 O O . GLU A 1 93 ? 2.337 6.906 12.605 1.00 94.19 93 GLU A O 1
ATOM 760 N N . GLY A 1 94 ? 2.268 6.362 10.426 1.00 91.50 94 GLY A N 1
ATOM 761 C CA . GLY A 1 94 ? 1.330 7.402 9.999 1.00 91.50 94 GLY A CA 1
ATOM 762 C C . GLY A 1 94 ? -0.148 6.984 10.002 1.00 91.50 94 GLY A C 1
ATOM 763 O O . GLY A 1 94 ? -0.563 6.031 10.664 1.00 91.50 94 GLY A O 1
ATOM 764 N N . SER A 1 95 ? -0.966 7.694 9.211 1.00 93.88 95 SER A N 1
ATOM 765 C CA . SER A 1 95 ? -2.420 7.451 9.085 1.00 93.88 95 SER A CA 1
ATOM 766 C C . SER A 1 95 ? -2.757 6.031 8.621 1.00 93.88 95 SER A C 1
ATOM 768 O O . SER A 1 95 ? -3.756 5.460 9.062 1.00 93.88 95 SER A O 1
ATOM 770 N N . MET A 1 96 ? -1.885 5.417 7.816 1.00 97.12 96 MET A N 1
ATOM 771 C CA . MET A 1 96 ? -2.020 4.030 7.363 1.00 97.12 96 MET A CA 1
ATOM 772 C C . MET A 1 96 ? -2.185 3.033 8.510 1.00 97.12 96 MET A C 1
ATOM 774 O O . MET A 1 96 ? -3.002 2.120 8.398 1.00 97.12 96 MET A O 1
ATOM 778 N N . PHE A 1 97 ? -1.480 3.221 9.631 1.00 98.25 97 PHE A N 1
ATOM 779 C CA . PHE A 1 97 ? -1.659 2.368 10.807 1.00 98.25 97 PHE A CA 1
ATOM 780 C C . PHE A 1 97 ? -3.094 2.439 11.335 1.00 98.25 97 PHE A C 1
ATOM 782 O O . PHE A 1 97 ? -3.716 1.408 11.590 1.00 98.25 97 PHE A O 1
ATOM 789 N N . GLY A 1 98 ? -3.640 3.653 11.446 1.00 97.88 98 GLY A N 1
ATOM 790 C CA . GLY A 1 98 ? -5.013 3.883 11.893 1.00 97.88 98 GLY A CA 1
ATOM 791 C C . GLY A 1 98 ? -6.042 3.219 10.978 1.00 97.88 98 GLY A C 1
ATOM 792 O O . GLY A 1 98 ? -6.952 2.549 11.468 1.00 97.88 98 GLY A O 1
ATOM 793 N N . TYR A 1 99 ? -5.872 3.334 9.659 1.00 98.31 99 TYR A N 1
ATOM 794 C CA . TYR A 1 99 ? -6.765 2.695 8.688 1.00 98.31 99 TYR A CA 1
ATOM 795 C C . TYR A 1 99 ? -6.742 1.168 8.790 1.00 98.31 99 TYR A C 1
ATOM 797 O O . TYR A 1 99 ? -7.797 0.541 8.903 1.00 98.31 99 TYR A O 1
ATOM 805 N N . VAL A 1 100 ? -5.551 0.562 8.825 1.00 98.56 100 VAL A N 1
ATOM 806 C CA . VAL A 1 100 ? -5.422 -0.899 8.921 1.00 98.56 100 VAL A CA 1
ATOM 807 C C . VAL A 1 100 ? -5.918 -1.406 10.278 1.00 98.56 100 VAL A C 1
ATOM 809 O O . VAL A 1 100 ? -6.598 -2.430 10.328 1.00 98.56 100 VAL A O 1
ATOM 812 N N . LYS A 1 101 ? -5.676 -0.678 11.379 1.00 98.56 101 LYS A N 1
ATOM 813 C CA . LYS A 1 101 ? -6.206 -1.041 12.704 1.00 98.56 101 LYS A CA 1
ATOM 814 C C . LYS A 1 101 ? -7.730 -1.003 12.744 1.00 98.56 101 LYS A C 1
ATOM 816 O O . LYS A 1 101 ? -8.334 -1.876 13.359 1.00 98.56 101 LYS A O 1
ATOM 821 N N . ARG A 1 102 ? -8.364 -0.033 12.080 1.00 98.44 102 ARG A N 1
ATOM 822 C CA . ARG A 1 102 ? -9.831 0.030 11.967 1.00 98.44 102 ARG A CA 1
ATOM 823 C C . ARG A 1 102 ? -10.391 -1.119 11.125 1.00 98.44 102 ARG A C 1
ATOM 825 O O . ARG A 1 102 ? -11.418 -1.676 11.498 1.00 98.44 102 ARG A O 1
ATOM 832 N N . ALA A 1 103 ? -9.698 -1.523 10.058 1.00 98.56 103 ALA A N 1
ATOM 833 C CA . ALA A 1 103 ? -10.084 -2.683 9.250 1.00 98.56 103 ALA A CA 1
ATOM 834 C C . ALA A 1 103 ? -9.886 -4.016 10.002 1.00 98.56 103 ALA A C 1
ATOM 836 O O . ALA A 1 103 ? -10.704 -4.928 9.896 1.00 98.56 103 ALA A O 1
ATOM 837 N N . HIS A 1 104 ? -8.828 -4.113 10.814 1.00 98.50 104 HIS A N 1
ATOM 838 C CA . HIS A 1 104 ? -8.451 -5.307 11.572 1.00 98.50 104 HIS A CA 1
ATOM 839 C C . HIS A 1 104 ? -8.253 -5.005 13.068 1.00 98.50 104 HIS A C 1
ATOM 841 O O . HIS A 1 104 ? -7.137 -5.099 13.584 1.00 98.50 104 HIS A O 1
ATOM 847 N N . PRO A 1 105 ? -9.328 -4.717 13.827 1.00 98.06 105 PRO A N 1
ATOM 848 C CA . PRO A 1 105 ? -9.217 -4.255 15.217 1.00 98.06 105 PRO A CA 1
ATOM 849 C C . PRO A 1 105 ? -8.616 -5.295 16.169 1.00 98.06 105 PRO A C 1
ATOM 851 O O . PRO A 1 105 ? -8.063 -4.941 17.209 1.00 98.06 105 PRO A O 1
ATOM 854 N N . ARG A 1 106 ? -8.708 -6.582 15.811 1.00 98.00 106 ARG A N 1
ATOM 855 C CA . ARG A 1 106 ? -8.164 -7.706 16.587 1.00 98.00 106 ARG A CA 1
ATOM 856 C C . ARG A 1 106 ? -6.733 -8.084 16.208 1.00 98.00 106 ARG A C 1
ATOM 858 O O . ARG A 1 106 ? -6.155 -8.926 16.886 1.00 98.00 106 ARG A O 1
ATOM 865 N N . ALA A 1 107 ? -6.183 -7.522 15.131 1.00 97.94 107 ALA A N 1
ATOM 866 C CA . ALA A 1 107 ? -4.797 -7.778 14.772 1.00 97.94 107 ALA A CA 1
ATOM 867 C C . ALA A 1 107 ? -3.865 -7.091 15.775 1.00 97.94 107 ALA A C 1
ATOM 869 O O . ALA A 1 107 ? -4.135 -5.977 16.241 1.00 97.94 107 ALA A O 1
ATOM 870 N N . ASP A 1 108 ? -2.778 -7.785 16.099 1.00 97.94 108 ASP A N 1
ATOM 871 C CA . ASP A 1 108 ? -1.696 -7.244 16.907 1.00 97.94 108 ASP A CA 1
ATOM 872 C C . ASP A 1 108 ? -1.035 -6.051 16.199 1.00 97.94 108 ASP A C 1
ATOM 874 O O . ASP A 1 108 ? -0.910 -6.020 14.972 1.00 97.94 108 ASP A O 1
ATOM 878 N N . ASP A 1 109 ? -0.601 -5.060 16.972 1.00 98.50 109 ASP A N 1
ATOM 879 C CA . ASP A 1 109 ? -0.063 -3.826 16.410 1.00 98.50 109 ASP A CA 1
ATOM 880 C C . ASP A 1 109 ? 1.260 -4.063 15.663 1.00 98.50 109 ASP A C 1
ATOM 882 O O . ASP A 1 109 ? 1.548 -3.374 14.683 1.00 98.50 109 ASP A O 1
ATOM 886 N N . ASN A 1 110 ? 2.085 -5.026 16.088 1.00 98.44 110 ASN A N 1
ATOM 887 C CA . ASN A 1 110 ? 3.289 -5.385 15.342 1.00 98.44 110 ASN A CA 1
ATOM 888 C C . ASN A 1 110 ? 2.922 -6.081 14.025 1.00 98.44 110 ASN A C 1
ATOM 890 O O . ASN A 1 110 ? 3.503 -5.758 12.992 1.00 98.44 110 ASN A O 1
ATOM 894 N N . ALA A 1 111 ? 1.911 -6.956 14.026 1.00 98.56 111 ALA A N 1
ATOM 895 C CA . ALA A 1 111 ? 1.408 -7.570 12.795 1.00 98.56 111 ALA A CA 1
ATOM 896 C C . ALA A 1 111 ? 0.893 -6.519 11.794 1.00 98.56 111 ALA A C 1
ATOM 898 O O . ALA A 1 111 ? 1.184 -6.613 10.604 1.00 98.56 111 ALA A O 1
ATOM 899 N N . ILE A 1 112 ? 0.196 -5.482 12.271 1.00 98.75 112 ILE A N 1
ATOM 900 C CA . ILE A 1 112 ? -0.262 -4.361 11.435 1.00 98.75 112 ILE A CA 1
ATOM 901 C C . ILE A 1 112 ? 0.921 -3.590 10.844 1.00 98.75 112 ILE A C 1
ATOM 903 O O . ILE A 1 112 ? 0.944 -3.340 9.638 1.00 98.75 112 ILE A O 1
ATOM 907 N N . ARG A 1 113 ? 1.923 -3.237 11.663 1.00 98.69 113 ARG A N 1
ATOM 908 C CA . ARG A 1 113 ? 3.121 -2.537 11.169 1.00 98.69 113 ARG A CA 1
ATOM 909 C C . ARG A 1 113 ? 3.839 -3.352 10.103 1.00 98.69 113 ARG A C 1
ATOM 911 O O . ARG A 1 113 ? 4.159 -2.811 9.049 1.00 98.69 113 ARG A O 1
ATOM 918 N N . GLN A 1 114 ? 4.036 -4.648 10.347 1.00 98.62 114 GLN A N 1
ATOM 919 C CA . GLN A 1 114 ? 4.673 -5.537 9.378 1.00 98.62 114 GLN A CA 1
ATOM 920 C C . GLN A 1 114 ? 3.856 -5.661 8.090 1.00 98.62 114 GLN A C 1
ATOM 922 O O . GLN A 1 114 ? 4.433 -5.566 7.015 1.00 98.62 114 GLN A O 1
ATOM 927 N N . ALA A 1 115 ? 2.528 -5.784 8.166 1.00 98.69 115 ALA A N 1
ATOM 928 C CA . ALA A 1 115 ? 1.678 -5.826 6.975 1.00 98.69 115 ALA A CA 1
ATOM 929 C C . ALA A 1 115 ? 1.815 -4.556 6.117 1.00 98.69 115 ALA A C 1
ATOM 931 O O . ALA A 1 115 ? 1.952 -4.650 4.898 1.00 98.69 115 ALA A O 1
ATOM 932 N N . ILE A 1 116 ? 1.850 -3.375 6.746 1.00 98.81 116 ILE A N 1
ATOM 933 C CA . ILE A 1 116 ? 2.059 -2.100 6.042 1.00 98.81 116 ILE A CA 1
ATOM 934 C C . ILE A 1 116 ? 3.452 -2.055 5.411 1.00 98.81 116 ILE A C 1
ATOM 936 O O . ILE A 1 116 ? 3.569 -1.761 4.225 1.00 98.81 116 ILE A O 1
ATOM 940 N N . ILE A 1 117 ? 4.503 -2.389 6.166 1.00 98.56 117 ILE A N 1
ATOM 941 C CA . ILE A 1 117 ? 5.881 -2.421 5.652 1.00 98.56 117 ILE A CA 1
ATOM 942 C C . ILE A 1 117 ? 5.982 -3.360 4.443 1.00 98.56 117 ILE A C 1
ATOM 944 O O . ILE A 1 117 ? 6.556 -2.986 3.420 1.00 98.56 117 ILE A O 1
ATOM 948 N N . THR A 1 118 ? 5.402 -4.557 4.529 1.00 98.69 118 THR A N 1
ATOM 949 C CA . THR A 1 118 ? 5.404 -5.535 3.436 1.00 98.69 118 THR A CA 1
ATOM 950 C C . THR A 1 118 ? 4.653 -5.011 2.213 1.00 98.69 118 THR A C 1
ATOM 952 O O . THR A 1 118 ? 5.181 -5.097 1.107 1.00 98.69 118 THR A O 1
ATOM 955 N N . ALA A 1 119 ? 3.479 -4.396 2.384 1.00 98.62 119 ALA A N 1
ATOM 956 C CA . ALA A 1 119 ? 2.727 -3.788 1.284 1.00 98.62 119 ALA A CA 1
ATOM 957 C C . ALA A 1 119 ? 3.511 -2.671 0.568 1.00 98.62 119 ALA A C 1
ATOM 959 O O . ALA A 1 119 ? 3.557 -2.634 -0.664 1.00 98.62 119 ALA A O 1
ATOM 960 N N . VAL A 1 120 ? 4.175 -1.792 1.328 1.00 98.00 120 VAL A N 1
ATOM 961 C CA . VAL A 1 120 ? 5.006 -0.702 0.785 1.00 98.00 120 VAL A CA 1
ATOM 962 C C . VAL A 1 120 ? 6.211 -1.253 0.022 1.00 98.00 120 VAL A C 1
ATOM 964 O O . VAL A 1 120 ? 6.542 -0.759 -1.061 1.00 98.00 120 VAL A O 1
ATOM 967 N N . LYS A 1 121 ? 6.878 -2.274 0.573 1.00 98.31 121 LYS A N 1
ATOM 968 C CA . LYS A 1 121 ? 8.034 -2.913 -0.065 1.00 98.31 121 LYS A CA 1
ATOM 969 C C . LYS A 1 121 ? 7.649 -3.664 -1.333 1.00 98.31 121 LYS A C 1
ATOM 971 O O . LYS A 1 121 ? 8.365 -3.552 -2.321 1.00 98.31 121 LYS A O 1
ATOM 976 N N . PHE A 1 122 ? 6.511 -4.352 -1.338 1.00 98.56 122 PHE A N 1
ATOM 977 C CA . PHE A 1 122 ? 6.000 -5.027 -2.527 1.00 98.56 122 PHE A CA 1
ATOM 978 C C . PHE A 1 122 ? 5.706 -4.043 -3.670 1.00 98.56 122 PHE A C 1
ATOM 980 O O . PHE A 1 122 ? 6.162 -4.265 -4.790 1.00 98.56 122 PHE A O 1
ATOM 987 N N . GLU A 1 123 ? 5.027 -2.918 -3.402 1.00 97.44 123 GLU A N 1
ATOM 988 C CA . GLU A 1 123 ? 4.826 -1.876 -4.425 1.00 97.44 123 GLU A CA 1
ATOM 989 C C . GLU A 1 123 ? 6.170 -1.319 -4.929 1.00 97.44 123 GLU A C 1
ATOM 991 O O . GLU A 1 123 ? 6.351 -1.146 -6.131 1.00 97.44 123 GLU A O 1
ATOM 996 N N . GLY A 1 124 ? 7.128 -1.080 -4.024 1.00 96.81 124 GLY A N 1
ATOM 997 C CA . GLY A 1 124 ? 8.465 -0.602 -4.388 1.00 96.81 124 GLY A CA 1
ATOM 998 C C . GLY A 1 124 ? 9.265 -1.602 -5.230 1.00 96.81 124 GLY A C 1
ATOM 999 O O . GLY A 1 124 ? 9.976 -1.197 -6.145 1.00 96.81 124 GLY A O 1
ATOM 1000 N N . ALA A 1 125 ? 9.129 -2.903 -4.967 1.00 97.94 125 ALA A N 1
ATOM 1001 C CA . ALA A 1 125 ? 9.737 -3.952 -5.780 1.00 97.94 125 ALA A CA 1
ATOM 1002 C C . ALA A 1 125 ? 9.109 -4.014 -7.180 1.00 97.94 125 ALA A C 1
ATOM 1004 O 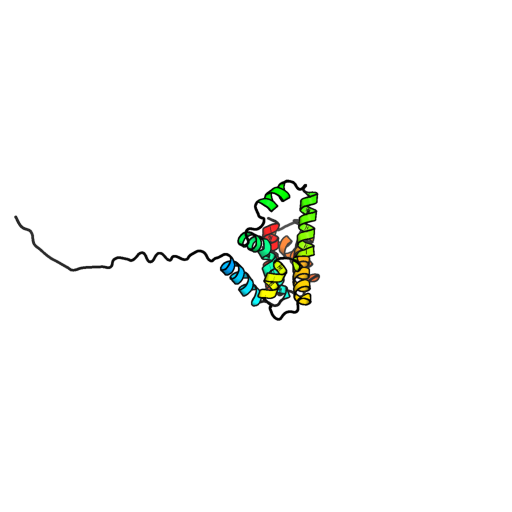O . ALA A 1 125 ? 9.828 -4.128 -8.168 1.00 97.94 125 ALA A O 1
ATOM 1005 N N . ALA A 1 126 ? 7.783 -3.881 -7.285 1.00 97.81 126 ALA A N 1
ATOM 1006 C CA . ALA A 1 126 ? 7.101 -3.843 -8.578 1.00 97.81 126 ALA A CA 1
ATOM 1007 C C . ALA A 1 126 ? 7.538 -2.634 -9.427 1.00 97.81 126 ALA A C 1
ATOM 1009 O O . ALA A 1 126 ? 7.753 -2.785 -10.627 1.00 97.81 126 ALA A O 1
ATOM 1010 N N . ASP A 1 127 ? 7.716 -1.465 -8.805 1.00 96.00 127 ASP A N 1
ATOM 1011 C CA . ASP A 1 127 ? 8.289 -0.269 -9.439 1.00 96.00 127 ASP A CA 1
ATOM 1012 C C . ASP A 1 127 ? 9.738 -0.515 -9.904 1.00 96.00 127 ASP A C 1
ATOM 1014 O O . ASP A 1 127 ? 10.058 -0.362 -11.080 1.00 96.00 127 ASP A O 1
ATOM 1018 N N . ALA A 1 128 ? 10.603 -1.026 -9.022 1.00 96.50 128 ALA A N 1
ATOM 1019 C CA . ALA A 1 128 ? 12.010 -1.290 -9.340 1.00 96.50 128 ALA A CA 1
ATOM 1020 C C . ALA A 1 128 ? 12.217 -2.322 -10.468 1.00 96.50 128 ALA A C 1
ATOM 1022 O O . ALA A 1 128 ? 13.195 -2.241 -11.218 1.00 96.50 128 ALA A O 1
ATOM 1023 N N . HIS A 1 129 ? 11.307 -3.292 -10.594 1.00 97.75 129 HIS A N 1
ATOM 1024 C CA . HIS A 1 129 ? 11.328 -4.300 -11.658 1.00 97.75 129 HIS A CA 1
ATOM 1025 C C . HIS A 1 129 ? 10.719 -3.811 -12.975 1.00 97.75 129 HIS A C 1
ATOM 1027 O O . HIS A 1 129 ? 10.897 -4.459 -14.014 1.00 97.75 129 HIS A O 1
ATOM 1033 N N . PHE A 1 130 ? 10.016 -2.676 -12.976 1.00 97.62 130 PHE A N 1
ATOM 1034 C CA . PHE A 1 130 ? 9.424 -2.137 -14.190 1.00 97.62 130 PHE A CA 1
ATOM 1035 C C . PHE A 1 130 ? 10.502 -1.629 -15.152 1.00 97.62 130 PHE A C 1
ATOM 1037 O O . PHE A 1 130 ? 11.304 -0.746 -14.851 1.00 97.62 130 PHE A O 1
ATOM 1044 N N . LYS A 1 131 ? 10.503 -2.194 -16.360 1.00 95.75 131 LYS A N 1
ATOM 1045 C CA . LYS A 1 131 ? 11.348 -1.769 -17.478 1.00 95.75 131 LYS A CA 1
ATOM 1046 C C . LYS A 1 131 ? 10.494 -1.748 -18.729 1.00 95.75 131 LYS A C 1
ATOM 1048 O O . LYS A 1 131 ? 9.965 -2.788 -19.113 1.00 95.75 131 LYS A O 1
ATOM 1053 N N . TRP A 1 132 ? 10.354 -0.576 -19.341 1.00 94.62 132 TRP A N 1
ATOM 1054 C CA . TRP A 1 132 ? 9.558 -0.419 -20.552 1.00 94.62 132 TRP A CA 1
ATOM 1055 C C . TRP A 1 132 ? 10.395 -0.766 -21.788 1.00 94.62 132 TRP A C 1
ATOM 1057 O O . TRP A 1 132 ? 11.053 0.089 -22.374 1.00 94.62 132 TRP A O 1
ATOM 1067 N N . ASP A 1 133 ? 10.370 -2.041 -22.171 1.00 95.12 133 ASP A N 1
ATOM 1068 C CA . ASP A 1 133 ? 11.173 -2.611 -23.263 1.00 95.12 133 ASP A CA 1
ATOM 1069 C C . ASP A 1 133 ? 10.349 -3.425 -24.282 1.00 95.12 133 ASP A C 1
ATOM 1071 O O . ASP A 1 133 ? 10.897 -4.207 -25.059 1.00 95.12 133 ASP A O 1
ATOM 1075 N N . GLY A 1 134 ? 9.031 -3.220 -24.322 1.00 94.31 134 GLY A N 1
ATOM 1076 C CA . GLY A 1 134 ? 8.126 -3.914 -25.236 1.00 94.31 134 GLY A CA 1
ATOM 1077 C C . GLY A 1 134 ? 6.678 -3.454 -25.089 1.00 94.31 134 GLY A C 1
ATOM 1078 O O . GLY A 1 134 ? 6.419 -2.270 -24.848 1.00 94.31 134 GLY A O 1
ATOM 1079 N N . ASP A 1 135 ? 5.737 -4.396 -25.226 1.00 97.31 135 ASP A N 1
ATOM 1080 C CA . ASP A 1 135 ? 4.331 -4.135 -24.914 1.00 97.31 135 ASP A CA 1
ATOM 1081 C C . ASP A 1 135 ? 4.198 -3.671 -23.458 1.00 97.31 135 ASP A C 1
ATOM 1083 O O . ASP A 1 135 ? 4.725 -4.292 -22.531 1.00 97.31 135 ASP A O 1
ATOM 1087 N N . PHE A 1 136 ? 3.524 -2.539 -23.266 1.00 96.62 136 PHE A N 1
ATOM 1088 C CA . PHE A 1 136 ? 3.434 -1.883 -21.966 1.00 96.62 136 PHE A CA 1
ATOM 1089 C C . PHE A 1 136 ? 2.786 -2.786 -20.911 1.00 96.62 136 PHE A C 1
ATOM 1091 O O . PHE A 1 136 ? 3.267 -2.856 -19.778 1.00 96.62 136 PHE A O 1
ATOM 1098 N N . TRP A 1 137 ? 1.712 -3.494 -21.272 1.00 97.56 137 TRP A N 1
ATOM 1099 C CA . TRP A 1 137 ? 1.005 -4.347 -20.326 1.00 97.56 137 TRP A CA 1
ATOM 1100 C C . TRP A 1 137 ? 1.829 -5.584 -19.976 1.00 97.56 137 TRP A C 1
ATOM 1102 O O . TRP A 1 137 ? 1.921 -5.936 -18.799 1.00 97.56 137 TRP A O 1
ATOM 1112 N N . ASP A 1 138 ? 2.513 -6.181 -20.952 1.00 97.94 138 ASP A N 1
ATOM 1113 C CA . ASP A 1 138 ? 3.442 -7.284 -20.690 1.00 97.94 138 ASP A CA 1
ATOM 1114 C C . ASP A 1 138 ? 4.588 -6.857 -19.755 1.00 97.94 138 ASP A C 1
ATOM 1116 O O . ASP A 1 138 ? 4.978 -7.616 -18.862 1.00 97.94 138 ASP A O 1
ATOM 1120 N N . CYS A 1 139 ? 5.092 -5.623 -19.892 1.00 97.88 139 CYS A N 1
ATOM 1121 C CA . CYS A 1 139 ? 6.096 -5.062 -18.981 1.00 97.88 139 CYS A CA 1
ATOM 1122 C C . CYS A 1 139 ? 5.560 -4.934 -17.545 1.00 97.88 139 CYS A C 1
ATOM 1124 O O . CYS A 1 139 ? 6.244 -5.326 -16.597 1.00 97.88 139 CYS A O 1
ATOM 1126 N N . VAL A 1 140 ? 4.325 -4.446 -17.375 1.00 98.25 140 VAL A N 1
ATOM 1127 C CA . VAL A 1 140 ? 3.644 -4.353 -16.069 1.00 98.25 140 VAL A CA 1
ATOM 1128 C C . VAL A 1 140 ? 3.443 -5.736 -15.445 1.00 98.25 140 VAL A C 1
ATOM 1130 O O . VAL A 1 140 ? 3.777 -5.947 -14.277 1.00 98.25 140 VAL A O 1
ATOM 1133 N N . VAL A 1 141 ? 2.910 -6.692 -16.212 1.00 98.25 141 VAL A N 1
ATOM 1134 C CA . VAL A 1 141 ? 2.656 -8.062 -15.740 1.00 98.25 141 VAL A CA 1
ATOM 1135 C C . VAL A 1 141 ? 3.954 -8.717 -15.281 1.00 98.25 141 VAL A C 1
ATOM 1137 O O . VAL A 1 141 ? 3.987 -9.307 -14.200 1.00 98.25 141 VAL A O 1
ATOM 1140 N N . ARG A 1 142 ? 5.031 -8.576 -16.063 1.00 98.25 142 ARG A N 1
ATOM 1141 C CA . ARG A 1 142 ? 6.353 -9.118 -15.734 1.00 98.25 142 ARG A CA 1
ATOM 1142 C C . ARG A 1 142 ? 6.929 -8.502 -14.461 1.00 98.25 142 ARG A C 1
ATOM 1144 O O . ARG A 1 142 ? 7.420 -9.245 -13.616 1.00 98.25 142 ARG A O 1
ATOM 1151 N N . ALA A 1 143 ? 6.845 -7.182 -14.306 1.00 98.50 143 ALA A N 1
ATOM 1152 C CA . ALA A 1 143 ? 7.358 -6.489 -13.127 1.00 98.50 143 ALA A CA 1
ATOM 1153 C C . ALA A 1 143 ? 6.647 -6.943 -11.842 1.00 98.50 143 ALA A C 1
ATOM 1155 O O . ALA A 1 143 ? 7.293 -7.292 -10.853 1.00 98.50 143 ALA A O 1
ATOM 1156 N N . VAL A 1 144 ? 5.313 -7.042 -11.876 1.00 98.56 144 VAL A N 1
ATOM 1157 C CA . VAL A 1 144 ? 4.540 -7.544 -10.730 1.00 98.56 144 VAL A CA 1
ATOM 1158 C C . VAL A 1 144 ? 4.811 -9.024 -10.470 1.00 98.56 144 VAL A C 1
ATOM 1160 O O . VAL A 1 144 ? 4.882 -9.416 -9.313 1.00 98.56 144 VAL A O 1
ATOM 1163 N N . ALA A 1 145 ? 4.997 -9.850 -11.503 1.00 98.44 145 ALA A N 1
ATOM 1164 C CA . ALA A 1 145 ? 5.347 -11.260 -11.318 1.00 98.44 145 ALA A CA 1
ATOM 1165 C C . ALA A 1 145 ? 6.719 -11.438 -10.640 1.00 98.44 145 ALA A C 1
ATOM 1167 O O . ALA A 1 145 ? 6.872 -12.315 -9.793 1.00 98.44 145 ALA A O 1
ATOM 1168 N N . GLN A 1 146 ? 7.698 -10.589 -10.968 1.00 98.50 146 GLN A N 1
ATOM 1169 C CA . GLN A 1 146 ? 9.005 -10.582 -10.303 1.00 98.50 146 GLN A CA 1
ATOM 1170 C C . GLN A 1 146 ? 8.883 -10.155 -8.837 1.00 98.50 146 GLN A C 1
ATOM 1172 O O . GLN A 1 146 ? 9.389 -10.848 -7.960 1.00 98.50 146 GLN A O 1
ATOM 1177 N N . ALA A 1 147 ? 8.127 -9.092 -8.552 1.00 98.44 147 ALA A N 1
ATOM 1178 C CA . ALA A 1 147 ? 7.852 -8.685 -7.177 1.00 98.44 147 ALA A CA 1
ATOM 1179 C C . ALA A 1 147 ? 7.066 -9.755 -6.392 1.00 98.44 147 ALA A C 1
ATOM 1181 O O . ALA A 1 147 ? 7.353 -10.004 -5.227 1.00 98.44 147 ALA A O 1
ATOM 1182 N N . ALA A 1 148 ? 6.109 -10.442 -7.020 1.00 98.12 148 ALA A N 1
ATOM 1183 C CA . ALA A 1 148 ? 5.339 -11.515 -6.388 1.00 98.12 148 ALA A CA 1
ATOM 1184 C C . ALA A 1 148 ? 6.211 -12.719 -5.993 1.00 98.12 148 ALA A C 1
ATOM 1186 O O . ALA A 1 148 ? 5.919 -13.377 -5.000 1.00 98.12 148 ALA A O 1
ATOM 1187 N N . ALA A 1 149 ? 7.304 -12.985 -6.717 1.00 98.25 149 ALA A N 1
ATOM 1188 C CA . ALA A 1 149 ? 8.267 -14.016 -6.329 1.00 98.25 149 ALA A CA 1
ATOM 1189 C C . ALA A 1 149 ? 9.023 -13.667 -5.031 1.00 98.25 149 ALA A C 1
ATOM 1191 O O . ALA A 1 149 ? 9.410 -14.569 -4.293 1.00 98.25 149 ALA A O 1
ATOM 1192 N N . GLU A 1 150 ? 9.214 -12.376 -4.740 1.00 98.19 150 GLU A N 1
ATOM 1193 C CA . GLU A 1 150 ? 9.809 -11.893 -3.483 1.00 98.19 150 GLU A CA 1
ATOM 1194 C C . GLU A 1 150 ? 8.779 -11.781 -2.347 1.00 98.19 150 GLU A C 1
ATOM 1196 O O . GLU A 1 150 ? 9.130 -11.929 -1.177 1.00 98.19 150 GLU A O 1
ATOM 1201 N N . TYR A 1 151 ? 7.509 -11.546 -2.689 1.00 98.06 151 TYR A N 1
ATOM 1202 C CA . TYR A 1 151 ? 6.406 -11.352 -1.747 1.00 98.06 151 TYR A CA 1
ATOM 1203 C C . TYR A 1 151 ? 5.220 -12.272 -2.097 1.00 98.06 151 TYR A C 1
ATOM 1205 O O . TYR A 1 151 ? 4.219 -11.781 -2.627 1.00 98.06 151 TYR A O 1
ATOM 1213 N N . PRO A 1 152 ? 5.310 -13.591 -1.824 1.00 97.62 152 PRO A N 1
ATOM 1214 C CA . PRO A 1 152 ? 4.360 -14.603 -2.309 1.00 97.62 152 PRO A CA 1
ATOM 1215 C C . PRO A 1 152 ? 3.053 -14.708 -1.502 1.00 97.62 152 PRO A C 1
ATOM 1217 O O . PRO A 1 152 ? 2.156 -15.454 -1.883 1.00 97.62 152 PRO A O 1
ATOM 1220 N N . ASP A 1 153 ? 2.944 -13.986 -0.384 1.00 97.94 153 ASP A N 1
ATOM 1221 C CA . ASP A 1 153 ? 1.869 -14.175 0.601 1.00 97.94 153 ASP A CA 1
ATOM 1222 C C . ASP A 1 153 ? 0.596 -13.355 0.315 1.00 97.94 153 ASP A C 1
ATOM 1224 O O . ASP A 1 153 ? -0.343 -13.374 1.113 1.00 97.94 153 ASP A O 1
ATOM 1228 N N . PHE A 1 154 ? 0.548 -12.624 -0.803 1.00 98.19 154 PHE A N 1
ATOM 1229 C CA . PHE A 1 154 ? -0.651 -11.899 -1.224 1.00 98.19 154 PHE A CA 1
ATOM 1230 C C . PHE A 1 154 ? -1.606 -12.804 -2.015 1.00 98.19 154 PHE A C 1
ATOM 1232 O O . PHE A 1 154 ? -1.213 -13.776 -2.660 1.00 98.19 154 PHE A O 1
ATOM 1239 N N . LEU A 1 155 ? -2.887 -12.446 -2.027 1.00 98.19 155 LEU A N 1
ATOM 1240 C CA . LEU A 1 155 ? -3.886 -13.083 -2.879 1.00 98.19 155 LEU A CA 1
ATOM 1241 C C . LEU A 1 155 ? -3.663 -12.743 -4.362 1.00 98.19 155 LEU A C 1
ATOM 1243 O O . LEU A 1 155 ? -3.231 -11.644 -4.714 1.00 98.19 155 LEU A O 1
ATOM 1247 N N . GLU A 1 156 ? -4.091 -13.629 -5.270 1.00 97.75 156 GLU A N 1
ATOM 1248 C CA . GLU A 1 156 ? -4.022 -13.359 -6.720 1.00 97.75 156 GLU A CA 1
ATOM 1249 C C . GLU A 1 156 ? -4.807 -12.099 -7.121 1.00 97.75 156 GLU A C 1
ATOM 1251 O O . GLU A 1 156 ? -4.416 -11.364 -8.030 1.00 97.75 156 GLU A O 1
ATOM 1256 N N . THR A 1 157 ? -5.902 -11.796 -6.417 1.00 97.38 157 THR A N 1
ATOM 1257 C CA . THR A 1 157 ? -6.647 -10.545 -6.613 1.00 97.38 157 THR A CA 1
ATOM 1258 C C . THR A 1 157 ? -5.796 -9.319 -6.306 1.00 97.38 157 THR A C 1
ATOM 1260 O O . THR A 1 157 ? -5.891 -8.327 -7.024 1.00 97.38 157 THR A O 1
ATOM 1263 N N . THR A 1 158 ? -4.930 -9.404 -5.301 1.00 98.12 158 THR A N 1
ATOM 1264 C CA . THR A 1 158 ? -4.012 -8.334 -4.911 1.00 98.12 158 THR A CA 1
ATOM 1265 C C . THR A 1 158 ? -2.914 -8.154 -5.952 1.00 98.12 158 THR A C 1
ATOM 1267 O O . THR A 1 158 ? -2.650 -7.024 -6.357 1.00 98.12 158 THR A O 1
ATOM 1270 N N . TYR A 1 159 ? -2.347 -9.238 -6.495 1.00 98.50 159 TYR A N 1
ATOM 1271 C CA . TYR A 1 159 ? -1.405 -9.138 -7.618 1.00 98.50 159 TYR A CA 1
ATOM 1272 C C . TYR A 1 159 ? -2.045 -8.525 -8.863 1.00 98.50 159 TYR A C 1
ATOM 1274 O O . TYR A 1 159 ? -1.443 -7.679 -9.525 1.00 98.50 159 TYR A O 1
ATOM 1282 N N . ARG A 1 160 ? -3.289 -8.896 -9.183 1.00 98.00 160 ARG A N 1
ATOM 1283 C CA . ARG A 1 160 ? -4.038 -8.258 -10.272 1.00 98.00 160 ARG A CA 1
ATOM 1284 C C . ARG A 1 160 ? -4.225 -6.759 -10.024 1.00 98.00 160 ARG A C 1
ATOM 1286 O O . ARG A 1 160 ? -4.006 -5.962 -10.935 1.00 98.00 160 ARG A O 1
ATOM 1293 N N . ASP A 1 161 ? -4.609 -6.370 -8.816 1.00 97.12 161 ASP A N 1
ATOM 1294 C CA . ASP A 1 161 ? -4.810 -4.964 -8.467 1.00 97.12 161 ASP A CA 1
ATOM 1295 C C . ASP A 1 161 ? -3.480 -4.186 -8.468 1.00 97.12 161 ASP A C 1
ATOM 1297 O O . ASP A 1 161 ? -3.447 -3.030 -8.895 1.00 97.12 161 ASP A O 1
ATOM 1301 N N . ALA A 1 162 ? -2.369 -4.831 -8.101 1.00 98.06 162 ALA A N 1
ATOM 1302 C CA . ALA A 1 162 ? -1.022 -4.276 -8.202 1.00 98.06 162 ALA A CA 1
ATOM 1303 C C . ALA A 1 162 ? -0.608 -3.994 -9.653 1.00 98.06 162 ALA A C 1
ATOM 1305 O O . ALA A 1 162 ? -0.034 -2.939 -9.916 1.00 98.06 162 ALA A O 1
ATOM 1306 N N . ARG A 1 163 ? -0.960 -4.869 -10.610 1.00 98.31 163 ARG A N 1
ATOM 1307 C CA . ARG A 1 163 ? -0.739 -4.627 -12.053 1.00 98.31 163 ARG A CA 1
ATOM 1308 C C . ARG A 1 163 ? -1.464 -3.358 -12.505 1.00 98.31 163 ARG A C 1
ATOM 1310 O O . ARG A 1 163 ? -0.860 -2.490 -13.126 1.00 98.31 163 ARG A O 1
ATOM 1317 N N . ASN A 1 164 ? -2.734 -3.203 -12.129 1.00 96.38 164 ASN A N 1
ATOM 1318 C CA . ASN A 1 164 ? -3.510 -2.001 -12.457 1.00 96.38 164 ASN A CA 1
ATOM 1319 C C . ASN A 1 164 ? -2.920 -0.734 -11.817 1.00 96.38 164 ASN A C 1
ATOM 1321 O O . ASN A 1 164 ? -2.864 0.314 -12.457 1.00 96.38 164 ASN A O 1
ATOM 1325 N N . ASN A 1 165 ? -2.470 -0.835 -10.565 1.00 95.38 165 ASN A N 1
ATOM 1326 C CA . ASN A 1 165 ? -1.846 0.268 -9.839 1.00 95.38 165 ASN A CA 1
ATOM 1327 C C . ASN A 1 165 ? -0.519 0.697 -10.487 1.00 95.38 165 ASN A C 1
ATOM 1329 O O . ASN A 1 165 ? -0.315 1.881 -10.736 1.00 95.38 165 ASN A O 1
ATOM 1333 N N . LEU A 1 166 ? 0.352 -0.258 -10.827 1.00 96.62 166 LEU A N 1
ATOM 1334 C CA . LEU A 1 166 ? 1.616 0.017 -11.512 1.00 96.62 166 LEU A CA 1
ATOM 1335 C C . LEU A 1 166 ? 1.375 0.643 -12.893 1.00 96.62 166 LEU A C 1
ATOM 1337 O O . LEU A 1 166 ? 1.983 1.657 -13.223 1.00 96.62 166 LEU A O 1
ATOM 1341 N N . ALA A 1 167 ? 0.433 0.098 -13.668 1.00 95.94 167 ALA A N 1
ATOM 1342 C CA . ALA A 1 167 ? 0.059 0.647 -14.969 1.00 95.94 167 ALA A CA 1
ATOM 1343 C C . ALA A 1 167 ? -0.442 2.100 -14.888 1.00 95.94 167 ALA A C 1
ATOM 1345 O O . ALA A 1 167 ? -0.207 2.876 -15.809 1.00 95.94 167 ALA A O 1
ATOM 1346 N N . TYR A 1 168 ? -1.128 2.474 -13.803 1.00 92.75 168 TYR A N 1
ATOM 1347 C CA . TYR A 1 168 ? -1.580 3.848 -13.584 1.00 92.75 168 TYR A CA 1
ATOM 1348 C C . TYR A 1 168 ? -0.419 4.817 -13.313 1.00 92.75 168 TYR A C 1
ATOM 1350 O O . TYR A 1 168 ? -0.468 5.946 -13.786 1.00 92.75 168 TYR A O 1
ATOM 1358 N N . TYR A 1 169 ? 0.620 4.391 -12.585 1.00 88.94 169 TYR A N 1
ATOM 1359 C CA . TYR A 1 169 ? 1.773 5.249 -12.273 1.00 88.94 169 TYR A CA 1
ATOM 1360 C C . TYR A 1 169 ? 2.811 5.342 -13.398 1.00 88.94 169 TYR A C 1
ATOM 1362 O O . TYR A 1 169 ? 3.525 6.337 -13.469 1.00 88.94 169 TYR A O 1
ATOM 1370 N N . MET A 1 170 ? 2.907 4.324 -14.259 1.00 89.25 170 MET A N 1
ATOM 1371 C CA . MET A 1 170 ? 3.923 4.249 -15.323 1.00 89.25 170 MET A CA 1
ATOM 1372 C C . MET A 1 170 ? 3.473 4.827 -16.672 1.00 89.25 170 MET A C 1
ATOM 1374 O O . MET A 1 170 ? 4.232 4.769 -17.641 1.00 89.25 170 MET A O 1
ATOM 1378 N N . LYS A 1 171 ? 2.246 5.348 -16.753 1.00 79.81 171 LYS A N 1
ATOM 1379 C CA . LYS A 1 171 ? 1.650 5.916 -17.966 1.00 79.81 171 LYS A CA 1
ATOM 1380 C C . LYS A 1 171 ? 1.602 7.437 -17.903 1.00 79.81 171 LYS A C 1
ATOM 1382 O O . LYS A 1 171 ? 1.886 8.057 -18.951 1.00 79.81 171 LYS A O 1
#

Sequence (171 aa):
MRSIKGGVEPVGARARQRGMNRTEPSAEEQIEAFIASAAKQPLLDAAFELWRWRYRLDSIEGRPTAEEVRINRTLSPQQMAEKYRYDRDHAHEGSMFGYVKRAHPRADDNAIRQAIITAVKFEGAADAHFKWDGDFWDCVVRAVAQAAAEYPDFLETTYRDARNNLAYYMK

Radius of gyration: 25.17 Å; chains: 1; bounding box: 90×45×51 Å

Organism: NCBI:txid1355477

Secondary structure (DSSP, 8-state):
----------------------PPPPHHHHHHHHHHHHTTS-HHHHHHHHHHTHHHHHHHTT-S-HHHHHHHTTS-HHHHHHHHHHHHHTGGGSHHHHHHHHH-TTS-HHHHHHHHHHHHHHHHHHHHH---SS-HHHHHHHHHHHHHHH-TTS-HHHHHHHHHHHHHH--

pLDDT: mean 88.77, std 19.07, range [32.06, 98.81]

Foldseek 3Di:
DDDDDDDDDDDDDPPPPPPPPPPPDQLVRVLVVLLQVLLVDPLLLSLLSVVLCVVVNCVSVCPPPPVVVVVLVPDDPVRNVVVVVVCLQCVLVDCSLVSSCSSPVPDDSVSNSVSNNLSSVLLVQLVVQQDPDDPNLVSLLRSLVRSCVVVVPDDPVSSVVSSVSNSVVVD